Protein 7TH0 (pdb70)

InterPro domains:
  IPR006842 Transposase (putative), YhgA-like [PF04754] (8-209)
  IPR010106 Recombination-promoting nuclease RpnA [TIGR01784] (9-288)
  IPR051699 Rpn/YhgA-like nuclease [PTHR34611] (2-291)

Structure (mmCIF, N/CA/C/O backbone):
data_7TH0
#
_entry.id   7TH0
#
_cell.length_a   38.020
_cell.length_b   58.270
_cell.length_c   38.710
_cell.angle_alpha   90.000
_cell.angle_beta   90.000
_cell.angle_gamma   90.000
#
_symmetry.space_group_name_H-M   'C 2 2 21'
#
loop_
_entity.id
_entity.type
_entity.pdbx_description
1 polymer 'Recombination-promoting nuclease RpnA'
2 water water
#
loop_
_atom_site.group_PDB
_atom_site.id
_atom_site.type_symbol
_atom_site.label_atom_id
_atom_site.label_alt_id
_atom_site.label_c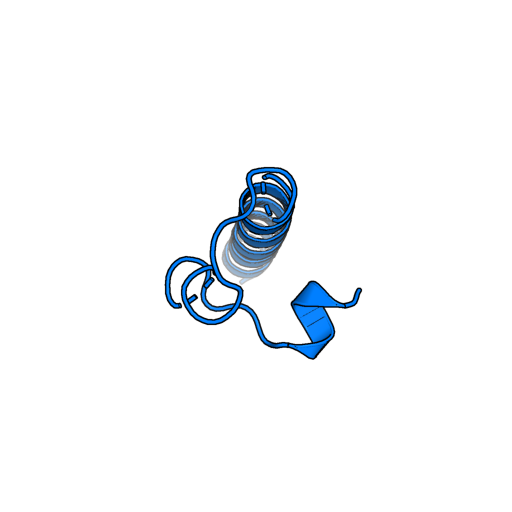omp_id
_atom_site.label_asym_id
_atom_site.label_entity_id
_atom_site.label_seq_id
_atom_sit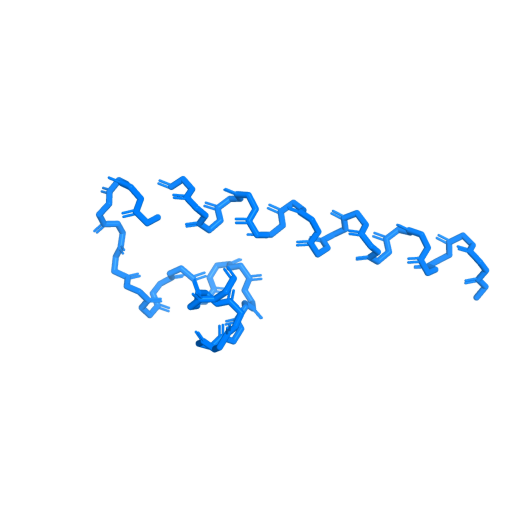e.pdbx_PDB_ins_code
_atom_site.Cartn_x
_atom_site.Cartn_y
_atom_site.Cartn_z
_atom_site.occupancy
_atom_site.B_iso_or_equiv
_atom_site.auth_seq_id
_atom_site.auth_comp_id
_atom_site.auth_asym_id
_atom_s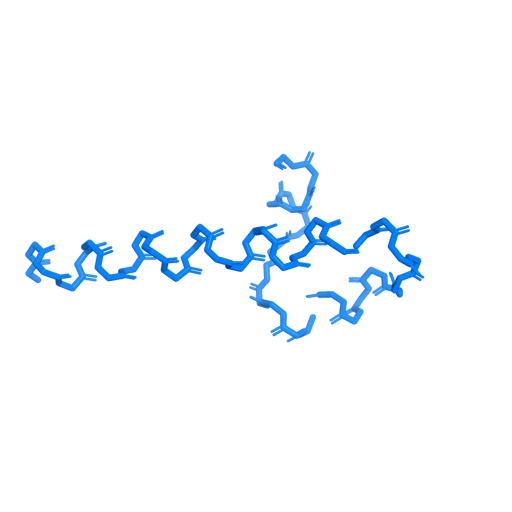ite.auth_atom_id
_atom_site.pdbx_PDB_model_num
ATOM 9 N N . THR A 1 2 ? 16.346 47.498 18.851 1.00 76.73 245 THR A N 1
ATOM 10 C CA . THR A 1 2 ? 16.694 48.440 17.797 1.00 66.66 245 THR A CA 1
ATOM 11 C C . THR A 1 2 ? 16.206 47.931 16.443 1.00 69.02 245 THR A C 1
ATOM 12 O O . THR A 1 2 ? 15.740 46.797 16.304 1.00 58.69 245 THR A O 1
ATOM 16 N N . ILE A 1 3 ? 16.333 48.785 15.426 1.00 63.20 246 ILE A N 1
ATOM 17 C CA . ILE A 1 3 ? 15.988 48.367 14.068 1.00 58.39 246 ILE A CA 1
ATOM 18 C C . ILE A 1 3 ? 16.999 47.366 13.524 1.00 58.58 246 ILE A C 1
ATOM 19 O O . ILE A 1 3 ? 16.630 46.440 12.791 1.00 51.44 246 ILE A O 1
ATOM 24 N N . ALA A 1 4 ? 18.278 47.510 13.885 1.00 56.35 247 ALA A N 1
ATOM 25 C CA . ALA A 1 4 ? 19.277 46.532 13.462 1.00 59.14 247 ALA A CA 1
ATOM 26 C C . ALA A 1 4 ? 18.956 45.142 14.002 1.00 49.19 247 ALA A C 1
ATOM 27 O O . ALA A 1 4 ? 18.976 44.148 13.258 1.00 46.60 247 ALA A O 1
ATOM 29 N N . GLU A 1 5 ? 18.629 45.046 15.294 1.00 47.96 248 GLU A N 1
ATOM 30 C CA . GLU A 1 5 ? 18.335 43.727 15.862 1.00 50.36 248 GLU A CA 1
ATOM 31 C C . GLU A 1 5 ? 17.020 43.150 15.330 1.00 49.10 248 GLU A C 1
ATOM 32 O O . GLU A 1 5 ? 16.860 41.921 15.244 1.00 42.26 248 GLU A O 1
ATOM 38 N N . ARG A 1 6 ? 16.073 44.008 14.958 1.00 50.85 249 ARG A N 1
ATOM 39 C CA . ARG A 1 6 ? 14.855 43.526 14.316 1.00 49.08 249 ARG A CA 1
ATOM 40 C C . ARG A 1 6 ? 15.152 42.984 12.925 1.00 41.48 249 ARG A C 1
ATOM 41 O O . ARG A 1 6 ? 14.591 41.960 12.509 1.00 39.83 249 ARG A O 1
ATOM 49 N N . LEU A 1 7 ? 16.021 43.672 12.184 1.00 42.53 250 LEU A N 1
ATOM 50 C CA . LEU A 1 7 ? 16.397 43.193 10.861 1.00 37.43 250 LEU A CA 1
ATOM 51 C C . LEU A 1 7 ? 17.197 41.896 10.940 1.00 35.97 250 LEU A C 1
ATOM 52 O O . LEU A 1 7 ? 16.997 40.996 10.110 1.00 34.97 250 LEU A O 1
ATOM 57 N N . ARG A 1 8 ? 18.091 41.767 11.929 1.00 35.51 251 ARG A N 1
ATOM 58 C CA . ARG A 1 8 ? 18.787 40.488 12.096 1.00 34.89 251 ARG A CA 1
ATOM 59 C C . ARG A 1 8 ? 17.803 39.368 12.415 1.00 33.48 251 ARG A C 1
ATOM 60 O O . ARG A 1 8 ? 17.985 38.217 11.975 1.00 31.95 251 ARG A O 1
ATOM 68 N N . GLN A 1 9 ? 16.773 39.672 13.202 1.00 35.73 252 GLN A N 1
ATOM 69 C CA . GLN A 1 9 ? 15.796 38.642 13.540 1.00 36.04 252 GLN A CA 1
ATOM 70 C C . GLN A 1 9 ? 15.007 38.215 12.311 1.00 39.01 252 GLN A C 1
ATOM 71 O O . GLN A 1 9 ? 14.668 37.029 12.170 1.00 35.61 252 GLN A O 1
ATOM 77 N N . GLU A 1 10 ? 14.678 39.164 11.425 1.00 34.75 253 GLU A N 1
ATOM 78 C CA . GLU A 1 10 ? 14.024 38.797 10.173 1.00 38.84 253 GLU A CA 1
ATOM 79 C C . GLU A 1 10 ? 14.901 37.867 9.336 1.00 37.96 253 GLU A C 1
ATOM 80 O O . GLU A 1 10 ? 14.389 36.928 8.699 1.00 30.65 253 GLU A O 1
ATOM 86 N N . GLY A 1 11 ? 16.211 38.108 9.324 1.00 30.69 254 GLY A N 1
ATOM 87 C CA . GLY A 1 11 ? 17.112 37.229 8.586 1.00 37.36 254 GLY A CA 1
ATOM 88 C C . GLY A 1 11 ? 17.195 35.840 9.200 1.00 33.93 254 GLY A C 1
ATOM 89 O O . GLY A 1 11 ? 17.253 34.829 8.481 1.00 30.54 254 GLY A O 1
ATOM 90 N N . GLU A 1 12 ? 17.202 35.764 10.536 1.00 29.13 255 GLU A N 1
ATOM 91 C CA . GLU A 1 12 ? 17.236 34.467 11.207 1.00 33.19 255 GLU A CA 1
ATOM 92 C C . GLU A 1 12 ? 15.992 33.665 10.881 1.00 33.35 255 GLU A C 1
ATOM 93 O O . GLU A 1 12 ? 16.069 32.455 10.624 1.00 29.47 255 GLU A O 1
ATOM 99 N N . GLN A 1 13 ? 14.827 34.336 10.890 1.00 31.00 256 GLN A N 1
ATOM 100 C CA . GLN A 1 13 ? 13.567 33.659 10.597 1.00 32.02 256 GLN A CA 1
ATOM 101 C C . GLN A 1 13 ? 13.520 33.221 9.135 1.00 33.55 256 GLN A C 1
ATOM 102 O O . GLN A 1 13 ? 13.087 32.098 8.824 1.00 34.64 256 GLN A O 1
ATOM 108 N N . SER A 1 14 ? 14.030 34.064 8.224 1.00 32.62 257 SER A N 1
ATOM 109 C CA . SER A 1 14 ? 14.066 33.694 6.810 1.00 35.01 257 SER A CA 1
ATOM 110 C C . SER A 1 14 ? 14.960 32.477 6.565 1.00 31.99 257 SER A C 1
ATOM 111 O O . SER A 1 14 ? 14.616 31.585 5.779 1.00 36.66 257 SER A O 1
ATOM 114 N N . LYS A 1 15 ? 16.107 32.422 7.227 1.00 30.03 258 LYS A N 1
ATOM 115 C CA . LYS A 1 15 ? 17.035 31.318 7.003 1.00 27.89 258 LYS A CA 1
ATOM 116 C C . LYS A 1 15 ? 16.492 30.028 7.609 1.00 32.63 258 LYS A C 1
ATOM 117 O O . LYS A 1 15 ? 16.568 28.963 6.983 1.00 31.31 258 LYS A O 1
ATOM 123 N N . ALA A 1 16 ? 15.899 30.115 8.804 1.00 30.16 259 ALA A N 1
ATOM 124 C CA . ALA A 1 16 ? 15.288 28.940 9.418 1.00 33.68 259 ALA A CA 1
ATOM 125 C C . ALA A 1 16 ? 14.204 28.350 8.528 1.00 36.17 259 ALA A C 1
ATOM 126 O O . ALA A 1 16 ? 14.114 27.120 8.368 1.00 32.80 259 ALA A O 1
ATOM 128 N N . LEU A 1 17 ? 13.375 29.209 7.913 1.00 32.30 260 LEU A N 1
ATOM 129 C CA . LEU A 1 17 ? 12.343 28.679 7.033 1.00 40.96 260 LEU A CA 1
ATOM 130 C C . LEU A 1 17 ? 12.940 28.003 5.805 1.00 33.14 260 LEU A C 1
ATOM 131 O O . LEU A 1 17 ? 12.399 26.996 5.322 1.00 37.97 260 LEU A O 1
ATOM 136 N N . HIS A 1 18 ? 14.011 28.570 5.256 1.00 35.34 261 HIS A N 1
ATOM 137 C CA . HIS A 1 18 ? 14.635 27.993 4.073 1.00 41.08 261 HIS A CA 1
ATOM 138 C C . HIS A 1 18 ? 15.268 26.643 4.386 1.00 36.88 261 HIS A C 1
ATOM 139 O O . HIS A 1 18 ? 15.090 25.683 3.630 1.00 41.09 261 HIS A O 1
ATOM 146 N N . ILE A 1 19 ? 16.015 26.558 5.487 1.00 31.98 262 ILE A N 1
ATOM 147 C CA . ILE A 1 19 ? 16.598 25.286 5.915 1.00 37.28 262 ILE A CA 1
ATOM 148 C C . ILE A 1 19 ? 15.506 24.241 6.137 1.00 38.17 262 ILE A C 1
ATOM 149 O O . ILE A 1 19 ? 15.635 23.075 5.719 1.00 38.02 262 ILE A O 1
ATOM 154 N N . ALA A 1 20 ? 14.405 24.645 6.782 1.00 35.38 263 ALA A N 1
ATOM 155 C CA . ALA A 1 20 ? 13.304 23.719 7.033 1.00 38.14 263 ALA A CA 1
ATOM 156 C C . ALA A 1 20 ? 12.717 23.197 5.731 1.00 39.57 263 ALA A C 1
ATOM 157 O O . ALA A 1 20 ? 12.379 22.017 5.629 1.00 42.56 263 ALA A O 1
ATOM 159 N N . LYS A 1 21 ? 12.613 24.060 4.719 1.00 48.06 264 LYS A N 1
ATOM 160 C CA . LYS A 1 21 ? 12.092 23.635 3.423 1.00 48.59 264 LYS A CA 1
ATOM 161 C C . LYS A 1 21 ? 12.985 22.575 2.792 1.00 50.50 264 LYS A C 1
ATOM 162 O O . LYS A 1 21 ? 12.486 21.587 2.234 1.00 46.73 264 LYS A O 1
ATOM 168 N N . ILE A 1 22 ? 14.306 22.763 2.865 1.00 45.95 265 ILE A N 1
ATOM 169 C CA . ILE A 1 22 ? 15.231 21.770 2.320 1.00 48.63 265 ILE A CA 1
ATOM 170 C C . ILE A 1 22 ? 15.085 20.444 3.053 1.00 47.27 265 ILE A C 1
ATOM 171 O O . ILE A 1 22 ? 15.102 19.370 2.440 1.00 48.07 265 ILE A O 1
ATOM 184 N N . LEU A 1 24 ? 12.543 19.327 4.696 1.00 47.90 267 LEU A N 1
ATOM 185 C CA . LEU A 1 24 ? 11.262 18.723 4.327 1.00 51.08 267 LEU A CA 1
ATOM 186 C C . LEU A 1 24 ? 11.379 17.913 3.043 1.00 57.16 267 LEU A C 1
ATOM 187 O O . LEU A 1 24 ? 10.862 16.792 2.950 1.00 61.30 267 LEU A O 1
ATOM 192 N N . GLU A 1 25 ? 12.044 18.475 2.033 1.00 61.17 268 GLU A N 1
ATOM 193 C CA . GLU A 1 25 ? 12.153 17.806 0.742 1.00 62.13 268 GLU A CA 1
ATOM 194 C C . GLU A 1 25 ? 13.044 16.573 0.818 1.00 58.75 268 GLU A C 1
ATOM 195 O O . GLU A 1 25 ? 12.851 15.626 0.052 1.00 63.63 268 GLU A O 1
ATOM 201 N N . SER A 1 26 ? 14.016 16.571 1.724 1.00 54.06 269 SER A N 1
ATOM 202 C CA . SER A 1 26 ? 14.941 15.462 1.899 1.00 61.61 269 SER A CA 1
ATOM 203 C C . SER A 1 26 ? 14.405 14.384 2.826 1.00 64.76 269 SER A C 1
ATOM 204 O O . SER A 1 26 ? 15.096 13.385 3.058 1.00 67.80 269 SER A O 1
ATOM 207 N N . GLY A 1 27 ? 13.195 14.552 3.355 1.00 61.11 270 GLY A N 1
ATOM 208 C CA . GLY A 1 27 ? 12.581 13.496 4.134 1.00 59.16 270 GLY A CA 1
ATOM 209 C C . GLY A 1 27 ? 12.955 13.473 5.594 1.00 57.11 270 GLY A C 1
ATOM 210 O O . GLY A 1 27 ? 12.674 12.480 6.272 1.00 56.45 270 GLY A O 1
ATOM 211 N N . VAL A 1 28 ? 13.575 14.536 6.101 1.00 57.23 271 VAL A N 1
ATOM 212 C CA . VAL A 1 28 ? 13.935 14.565 7.522 1.00 57.46 271 VAL A CA 1
ATOM 213 C C . VAL A 1 28 ? 12.664 14.478 8.355 1.00 54.59 271 VAL A C 1
ATOM 214 O O . VAL A 1 28 ? 11.670 15.159 8.032 1.00 56.48 271 VAL A O 1
ATOM 218 N N . PRO A 1 29 ? 12.640 13.688 9.431 1.00 54.02 272 PRO A N 1
ATOM 219 C CA . PRO A 1 29 ? 11.446 13.634 10.285 1.00 51.36 272 PRO A CA 1
ATOM 220 C C . PRO A 1 29 ? 11.078 15.009 10.820 1.00 53.67 272 PRO A C 1
ATOM 221 O O . PRO A 1 29 ? 11.934 15.788 11.243 1.00 56.85 272 PRO A O 1
ATOM 225 N N . LEU A 1 30 ? 9.774 15.285 10.810 1.00 61.85 273 LEU A N 1
ATOM 226 C CA . LEU A 1 30 ? 9.291 16.625 11.112 1.00 63.85 273 LEU A CA 1
ATOM 227 C C . LEU A 1 30 ? 9.634 17.062 12.528 1.00 61.08 273 LEU A C 1
ATOM 228 O O . LEU A 1 30 ? 9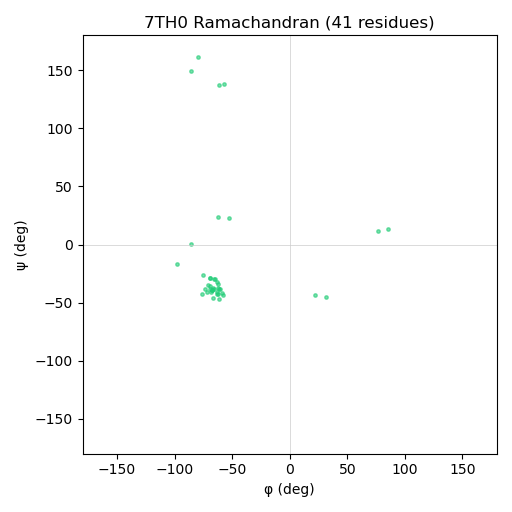.880 18.247 12.757 1.00 52.75 273 LEU A O 1
ATOM 233 N N . ALA A 1 31 ? 9.650 16.133 13.488 1.00 57.23 274 ALA A N 1
ATOM 234 C CA . ALA A 1 31 ? 10.040 16.502 14.846 1.00 59.24 274 ALA A CA 1
ATOM 235 C C . ALA A 1 31 ? 11.493 16.941 14.910 1.00 61.12 274 ALA A C 1
ATOM 236 O O . ALA A 1 31 ? 11.852 17.768 15.759 1.00 55.37 274 ALA A O 1
ATOM 238 N N . ASP A 1 32 ? 12.339 16.406 14.027 1.00 57.58 275 ASP A N 1
ATOM 239 C CA . ASP A 1 32 ? 13.742 16.799 14.005 1.00 53.45 275 ASP A CA 1
ATOM 240 C C . ASP A 1 32 ? 13.930 18.173 13.366 1.00 48.42 275 ASP A C 1
ATOM 241 O O . ASP A 1 32 ? 14.713 18.991 13.862 1.00 47.03 275 ASP A O 1
ATOM 246 N N . ILE A 1 33 ? 13.232 18.428 12.257 1.00 51.77 276 ILE A N 1
ATOM 247 C CA . ILE A 1 33 ? 13.236 19.753 11.641 1.00 47.48 276 ILE A CA 1
ATOM 248 C C . ILE A 1 33 ? 12.882 20.823 12.667 1.00 49.72 276 ILE A C 1
ATOM 249 O O . ILE A 1 33 ? 13.500 21.895 12.709 1.00 49.84 2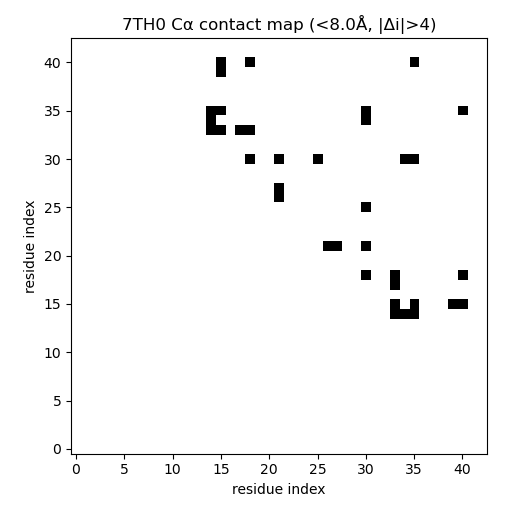76 ILE A O 1
ATOM 262 N N . ARG A 1 35 ? 13.168 20.633 15.966 1.00 54.61 278 ARG A N 1
ATOM 263 C CA . ARG A 1 35 ? 14.257 20.737 16.933 1.00 59.51 278 ARG A CA 1
ATOM 264 C C . ARG A 1 35 ? 15.448 21.503 16.362 1.00 51.04 278 ARG A C 1
ATOM 265 O O . ARG A 1 35 ? 16.031 22.348 17.048 1.00 60.06 278 ARG A O 1
ATOM 273 N N . PHE A 1 36 ? 15.828 21.233 15.110 1.00 48.57 279 PHE A N 1
ATOM 274 C CA . PHE A 1 36 ? 17.019 21.876 14.552 1.00 48.19 279 PHE A CA 1
ATOM 275 C C . PHE A 1 36 ? 16.788 23.345 14.215 1.00 48.84 279 PHE A C 1
ATOM 276 O O . PHE A 1 36 ? 17.690 24.171 14.404 1.00 42.56 279 PHE A O 1
ATOM 284 N N . THR A 1 37 ? 15.603 23.685 13.705 1.00 44.98 280 THR A N 1
ATOM 285 C CA . THR A 1 37 ? 15.311 25.031 13.226 1.00 49.72 280 THR A CA 1
ATOM 286 C C . THR A 1 37 ? 14.562 25.886 14.240 1.00 55.25 280 THR A C 1
ATOM 287 O O . THR A 1 37 ? 14.513 27.108 14.072 1.00 51.48 280 THR A O 1
ATOM 291 N N . GLY A 1 38 ? 13.957 25.282 15.262 1.00 46.07 281 GLY A N 1
ATOM 292 C CA . GLY A 1 38 ? 13.199 26.041 16.240 1.00 56.13 281 GLY A CA 1
ATOM 293 C C . GLY A 1 38 ? 11.834 26.508 15.784 1.00 55.81 281 GLY A C 1
ATOM 294 O O . GLY A 1 38 ? 11.208 27.320 16.468 1.00 62.09 281 GLY A O 1
ATOM 295 N N . LEU A 1 39 ? 11.346 26.010 14.653 1.00 54.08 282 LEU A N 1
ATOM 296 C CA . LEU A 1 39 ? 10.099 26.479 14.066 1.00 55.17 282 LEU A CA 1
ATOM 297 C C . LEU A 1 39 ? 8.899 25.740 14.654 1.00 55.75 282 LEU A C 1
A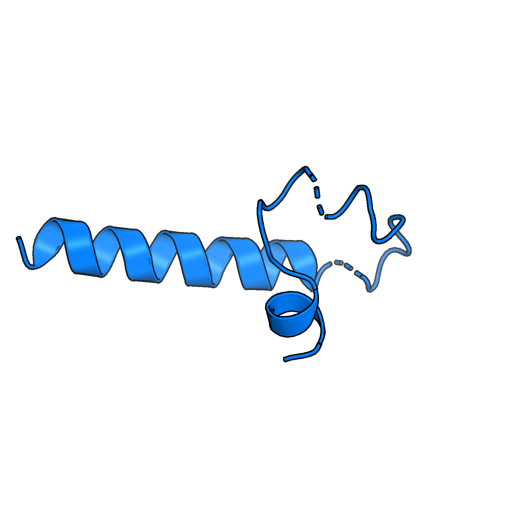TOM 298 O O . LEU A 1 39 ? 8.998 24.574 15.044 1.00 55.70 282 LEU A O 1
ATOM 303 N N . SER A 1 40 ? 7.760 26.441 14.710 1.00 61.41 283 SER A N 1
ATOM 304 C CA . SER A 1 40 ? 6.484 25.871 15.126 1.00 67.86 283 SER A CA 1
ATOM 305 C C . SER A 1 40 ? 5.848 25.081 13.983 1.00 64.80 283 SER A C 1
ATOM 306 O O . SER A 1 40 ? 6.183 25.259 12.808 1.00 59.76 283 SER A O 1
ATOM 309 N N . GLU A 1 41 ? 4.902 24.208 14.334 1.00 70.94 284 GLU A N 1
ATOM 310 C CA . GLU A 1 41 ? 4.261 23.413 13.288 1.00 71.05 284 GLU A CA 1
ATOM 311 C C . GLU A 1 41 ? 3.493 24.288 12.305 1.00 70.13 284 GLU A C 1
ATOM 312 O O . GLU A 1 41 ? 3.441 23.977 11.111 1.00 71.25 284 GLU A O 1
ATOM 318 N N . GLU A 1 42 ? 2.927 25.400 12.767 1.00 74.37 285 GLU A N 1
ATOM 319 C CA . GLU A 1 42 ? 2.208 26.265 11.843 1.00 75.55 285 GLU A CA 1
ATOM 320 C C . GLU A 1 42 ? 3.165 27.060 10.962 1.00 69.66 285 GLU A C 1
ATOM 321 O O . GLU A 1 42 ? 2.806 27.443 9.841 1.00 68.12 285 GLU A O 1
ATOM 327 N N . GLU A 1 43 ? 4.385 27.309 11.443 1.00 68.71 286 GLU A N 1
ATOM 328 C CA . GLU A 1 43 ? 5.397 27.907 10.581 1.00 66.97 286 GLU A CA 1
ATOM 329 C C . GLU A 1 43 ? 5.845 26.930 9.502 1.00 71.60 286 GLU A C 1
ATOM 330 O O . GLU A 1 43 ? 6.099 27.335 8.362 1.00 73.95 286 GLU A O 1
ATOM 336 N N . LEU A 1 44 ? 5.910 25.639 9.830 1.00 67.75 287 LEU A N 1
ATOM 337 C CA . LEU A 1 44 ? 6.250 24.644 8.818 1.00 66.00 287 LEU A CA 1
ATOM 338 C C . LEU A 1 44 ? 5.136 24.486 7.793 1.00 71.93 287 LEU A C 1
ATOM 339 O O . LEU A 1 44 ? 5.415 24.308 6.601 1.00 76.77 287 LEU A O 1
ATOM 344 N N . ALA A 1 45 ? 3.877 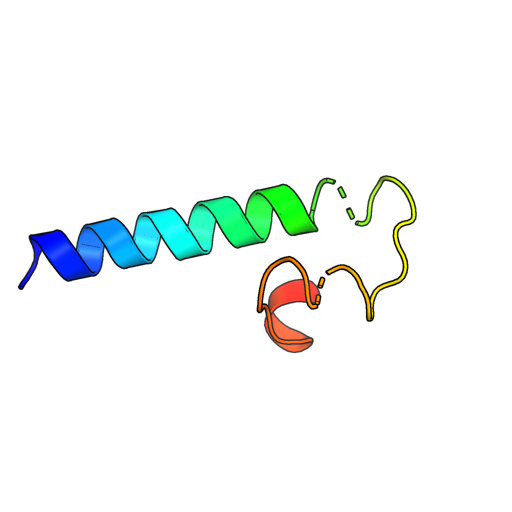24.544 8.238 1.00 63.94 288 ALA A N 1
ATOM 345 C CA . ALA A 1 45 ? 2.734 24.453 7.332 1.00 70.19 288 ALA A CA 1
ATOM 346 C C . ALA A 1 45 ? 2.656 25.643 6.382 1.00 87.68 288 ALA A C 1
ATOM 347 O O . ALA A 1 45 ? 2.148 25.506 5.263 1.00 85.50 288 ALA A O 1
ATOM 349 N N . ALA A 1 46 ? 3.130 26.812 6.808 1.00 89.87 289 ALA A N 1
ATOM 350 C CA . ALA A 1 46 ? 3.103 28.003 5.967 1.00 82.46 289 ALA A CA 1
ATOM 351 C C . ALA A 1 46 ? 4.521 28.469 5.647 1.00 77.31 289 ALA A C 1
ATOM 352 O O . ALA A 1 46 ? 5.330 27.706 5.121 1.00 72.91 289 ALA A O 1
#

Foldseek 3Di:
DVVVVVVVVVLLVVLQVVLVVVVVVDDPVVNCVSPDDPVSNVD

B-factor: mean 55.08, std 15.3, range [27.89, 97.81]

Sequence (43 aa):
TIAERLRQEGEQSKALHIAKILESGVPLADIRFTGLSEEELAA

Radius of gyration: 11.6 Å; Cα contacts (8 Å, |Δi|>4): 18; chains: 1; bounding box: 17×35×17 Å

Solvent-accessible surface area: 3779 Å² total

Secondary structure (DSSP, 8-state):
-HHHHHHHHHHHHHHHHHHH--TT---TTT---S---HHHHH-

Organism: Escherichia coli (strain K12) (NCBI:txid83333)

GO terms:
  GO:0016888 DNA endonuclease activity, producing 5'-phosphomonoesters (F, IDA)
  GO:0006310 DNA recombination (P, IDA)
  GO:1990238 double-stranded DNA endonu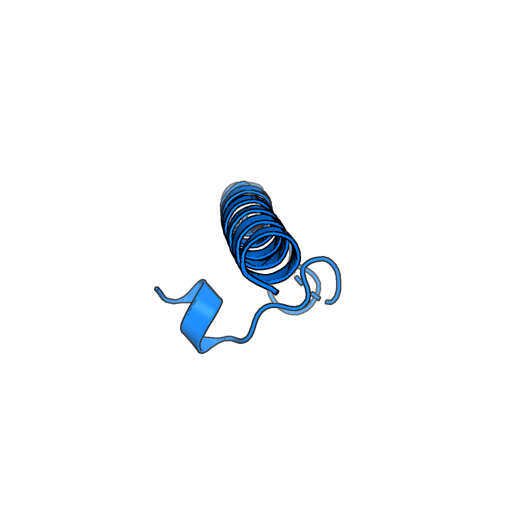clease activity (F, IDA)
  GO:0006310 DNA recombination (P, IMP)